Protein 5JVM (pdb70)

Organism: Homo sapiens (NCBI:txid9606)

Foldseek 3Di:
DDPDDVVVVVVVVVVVVVVVVVVVVVVVVVVVVVVVVVVVVVVVVLVVLVVVLVVCPPVVDVVSVVSVCVSPDDDDDDDDDD/DDPDDVVVVVVVVVVVVVVVVVVVVVVVVVVVVVVVVVVCVVVVVLVVLVVVCVVVVLVVPVVSVLVVQCSPDPPNSDD

GO terms:
  GO:0005925 focal adhesion (C, IDA)
  GO:0008104 intracellular protein localization (P, TAS)
  GO:0016477 cell migration (P, IMP)
  GO:0005515 protein binding (F, IPI)
  GO:0120283 protein serine/threonine kinase binding (F, IPI)
  GO:0097431 mitotic spindle pole (C, IDA)
  GO:0051010 microtubule plus-end binding (F, IDA)
  GO:0035372 protein localization to microtubule (P, IDA)
  GO:0005813 centrosome (C, IDA)
  GO:0005874 microtubule (C, IDA)
  GO:1902888 protein localization to astral microtubule (P, IDA)
  GO:0051315 attachment of mitotic spindle microtubules to kinetochore (P, IDA)
  GO:0000132 establishment of mitotic spindle orientation (P, IDA)
  GO:0005794 Golgi apparatus (C, EXP)
  GO:0031116 positive regulation of microtubule polymerization (P, IMP)
  GO:0005515 protein binding (F, TAS)
  GO:0005829 cytosol (C, TAS)
  GO:0042802 identical protein binding (F, IPI)
  GO:0045296 cadherin binding (F, HDA)
  GO:0036064 ciliary basal body (C, IDA)

B-factor: mean 22.88, std 12.98, range [6.87, 72.72]

InterPro domains:
  IPR001715 Calponin homology domain [PF00307] (17-117)
  IPR001715 Calponin homology domain [PS50021] (14-116)
  IPR004953 EB1, C-terminal [PF03271] (210-248)
  IPR004953 EB1, C-terminal [PS51230] (185-255)
  IPR027328 Microtubule-associated protein RP/EB [PTHR10623] (1-267)
  IPR036133 EB1, C-terminal domain superfamily [SSF140612] (194-254)
  IPR036872 CH domain superfamily [G3DSA:1.10.418.10] (1-130)
  IPR036872 CH domain superfamily [SSF47576] (1-130)

Secondary structure (DSSP, 8-state):
---S-HHHHHHHHHHHHHHHHHHHHHHHHHHHHHHHHHHHHHHHHHHHHHHHHHHTTTS--HHHHHHHHHHT--S-S-----/---S-HHHHHHHHHHHHHHHHHHHHHHHHHHHHHHHHHHHHHHHHHHHHHHHHHHTTGGG-HHHHHHHHHHH-SS----

Nearest PDB structures (foldseek):
  2hkq-assembly1_A  TM=9.177E-01  e=8.678E-07  Homo sapiens
  5jvm-assembly1_B  TM=1.013E+00  e=4.805E-11  Mus musculus

Solvent-accessible surface area: 11163 Å² total; per-residue (Å²): 233,88,163,62,61,98,82,46,35,71,21,108,83,32,92,81,45,15,62,145,23,107,58,80,20,134,131,64,17,126,70,12,96,73,10,60,141,56,55,80,64,31,104,20,11,9,98,18,0,47,72,15,11,120,122,26,149,58,124,138,39,81,22,9,97,90,0,43,80,9,24,146,36,121,118,107,47,146,72,144,29,115,228,79,160,66,72,97,74,53,30,73,21,108,83,32,96,103,40,12,60,128,3,105,62,56,26,126,146,68,16,122,74,12,116,78,4,65,123,58,49,82,50,48,97,26,14,11,82,8,0,41,33,8,4,132,95,43,105,2,121,110,45,108,31,1,64,96,0,29,81,9,23,136,22,136,86,81,13,146,172

Radius of gyration: 26.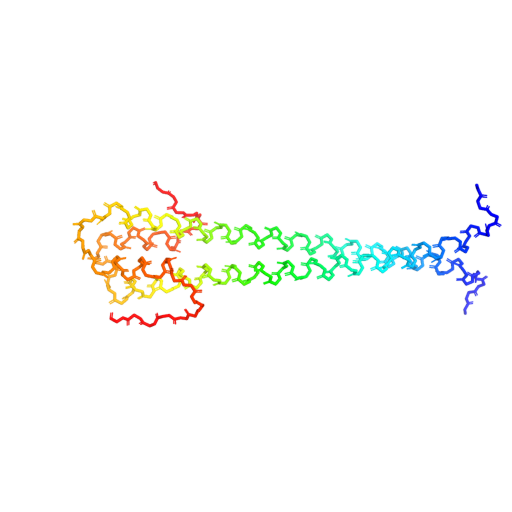19 Å; Cα contacts (8 Å, |Δi|>4): 124; chains: 2; bounding box: 65×74×29 Å

Sequence (161 aa):
LSNEDPKDTLLREFQEEIARLKAQQLEKKGMLVEDLEKERDFYFGKLRNIELICQENEGENDPVLQRIVDILYATDEGFVIPDLSNEDPKDTLLREFQEEEIARRLKAQLEKKGMLVEDLEKEERDFYFGKLRNIELICQENEGEENDPVLQRIVDILYATDEGFV

CATH classification: 1.20.5.1430

Structure (mmCIF, N/CA/C/O backbone):
data_5JVM
#
_entry.id   5JVM
#
_cell.length_a   72.074
_cell.length_b   71.979
_cell.length_c   43.142
_cell.angle_alpha   90.00
_cell.angle_beta   90.00
_cell.angle_gamma   90.00
#
_symmetry.space_group_name_H-M   'P 21 21 21'
#
loop_
_entity.id
_entity.type
_entity.pdbx_description
1 polymer 'Chimera protein of Kinesin-like protein KIF3C and Microtubule-associated protein RP/EB family member 1'
2 non-polymer 'MAGNESIUM ION'
3 water water
#
loop_
_atom_site.group_PDB
_atom_site.id
_atom_site.type_symbol
_atom_site.label_atom_id
_atom_site.label_alt_id
_atom_site.label_comp_id
_atom_site.label_asym_id
_atom_site.label_entity_id
_atom_site.label_seq_id
_atom_site.pdbx_PDB_ins_code
_atom_site.Cartn_x
_atom_site.Cartn_y
_atom_site.Cartn_z
_atom_site.occupancy
_atom_site.B_iso_or_equiv
_atom_site.auth_seq_id
_atom_site.auth_comp_id
_atom_site.auth_asym_id
_atom_site.auth_atom_id
_atom_site.pdbx_PDB_model_num
ATOM 1 N N . LEU A 1 1 ? 85.116 16.443 -11.820 1.00 41.09 1 LEU A N 1
ATOM 2 C CA . LEU A 1 1 ? 84.132 16.040 -10.820 1.00 33.04 1 LEU A CA 1
ATOM 3 C C . LEU A 1 1 ? 84.791 15.630 -9.510 1.00 29.02 1 LEU A C 1
ATOM 4 O O . LEU A 1 1 ? 85.956 15.228 -9.480 1.00 36.86 1 LEU A O 1
ATOM 9 N N . SER A 1 2 ? 84.030 15.709 -8.429 1.00 26.90 2 SER A N 1
ATOM 10 C CA . SER A 1 2 ? 84.597 15.490 -7.110 1.00 27.25 2 SER A CA 1
ATOM 11 C C . SER A 1 2 ? 84.557 14.012 -6.742 1.00 35.04 2 SER A C 1
ATOM 12 O O . SER A 1 2 ? 83.843 13.209 -7.351 1.00 28.84 2 SER A O 1
ATOM 15 N N . ASN A 1 3 ? 85.347 13.665 -5.726 1.00 27.96 3 ASN A N 1
ATOM 16 C CA . ASN A 1 3 ? 85.341 12.348 -5.106 1.00 28.44 3 ASN A CA 1
ATOM 17 C C . ASN A 1 3 ? 84.345 12.251 -3.960 1.00 26.55 3 ASN A C 1
ATOM 18 O O . ASN A 1 3 ? 84.372 11.272 -3.206 1.00 27.01 3 ASN A O 1
ATOM 23 N N . GLU A 1 4 ? 83.485 13.250 -3.806 1.00 24.72 4 GLU A N 1
ATOM 24 C CA . GLU A 1 4 ? 82.535 13.271 -2.705 1.00 23.27 4 GLU A CA 1
ATOM 25 C C . GLU A 1 4 ? 81.473 12.195 -2.897 1.00 22.96 4 GLU A C 1
ATOM 26 O O . GLU A 1 4 ? 81.029 11.934 -4.018 1.00 23.14 4 GLU A O 1
ATOM 32 N N . ASP A 1 5 ? 81.085 11.556 -1.796 1.00 22.84 5 ASP A N 1
ATOM 33 C CA . ASP A 1 5 ? 79.939 10.663 -1.820 1.00 23.66 5 ASP A CA 1
ATOM 34 C C . ASP A 1 5 ? 78.728 11.454 -2.309 1.00 22.04 5 ASP A C 1
ATOM 35 O O . ASP A 1 5 ? 78.438 12.526 -1.763 1.00 20.43 5 ASP A O 1
ATOM 40 N N . PRO A 1 6 ? 78.029 10.993 -3.348 1.00 20.92 6 PRO A N 1
ATOM 41 C CA . PRO A 1 6 ? 76.839 11.727 -3.807 1.00 18.52 6 PRO A CA 1
ATOM 42 C C . PRO A 1 6 ? 75.819 11.976 -2.710 1.00 17.22 6 PRO A C 1
ATOM 43 O O . PRO A 1 6 ? 75.121 12.998 -2.749 1.00 17.14 6 PRO A O 1
ATOM 47 N N . LYS A 1 7 ? 75.718 11.086 -1.719 1.00 17.76 7 LYS A N 1
ATOM 48 C CA . LYS A 1 7 ? 74.815 11.350 -0.601 1.00 16.07 7 LYS A CA 1
ATOM 49 C C . LYS A 1 7 ? 75.275 12.556 0.201 1.00 17.78 7 LYS A C 1
ATOM 50 O O . LYS A 1 7 ? 74.450 13.350 0.665 1.00 17.54 7 LYS A O 1
ATOM 56 N N . ASP A 1 8 ? 76.589 12.711 0.385 1.00 17.48 8 ASP A N 1
ATOM 57 C CA . ASP A 1 8 ? 77.090 13.890 1.085 1.00 15.62 8 ASP A CA 1
ATOM 58 C C . ASP A 1 8 ? 76.818 15.156 0.283 1.00 14.17 8 ASP A C 1
ATOM 59 O O . ASP A 1 8 ? 76.466 16.195 0.859 1.00 14.74 8 ASP A O 1
ATOM 64 N N . THR A 1 9 ? 76.954 15.078 -1.049 1.00 13.00 9 THR A N 1
ATOM 65 C CA . THR A 1 9 ? 76.612 16.207 -1.909 1.00 12.36 9 THR A CA 1
ATOM 66 C C . THR A 1 9 ? 75.159 16.618 -1.712 1.00 12.64 9 THR A C 1
ATOM 67 O O . THR A 1 9 ? 74.853 17.802 -1.521 1.00 12.83 9 THR A O 1
ATOM 71 N N . LEU A 1 10 ? 74.245 15.648 -1.773 1.00 14.48 10 LEU A N 1
ATOM 72 C CA . LEU A 1 10 ? 72.823 15.960 -1.645 1.00 14.24 10 LEU A CA 1
ATOM 73 C C . LEU A 1 10 ? 72.472 16.437 -0.242 1.00 12.81 10 LEU A C 1
ATOM 74 O O . LEU A 1 10 ? 71.601 17.300 -0.080 1.00 13.85 10 LEU A O 1
ATOM 79 N N . LEU A 1 11 ? 73.114 15.876 0.790 1.00 12.57 11 LEU A N 1
ATOM 80 C CA . LEU A 1 11 ? 72.832 16.354 2.142 1.00 12.06 11 LEU A CA 1
ATOM 81 C C . LEU A 1 11 ? 73.170 17.831 2.268 1.00 13.16 11 LEU A C 1
ATOM 82 O O . LEU A 1 11 ? 72.434 18.590 2.908 1.00 14.06 11 LEU A O 1
ATOM 87 N N . ARG A 1 12 ? 74.254 18.267 1.625 1.00 11.17 12 ARG A N 1
ATOM 88 C CA . ARG A 1 12 ? 74.603 19.681 1.663 1.00 10.12 12 ARG A CA 1
ATOM 89 C C . ARG A 1 12 ? 73.636 20.503 0.819 1.00 11.95 12 ARG A C 1
ATOM 90 O O . ARG A 1 12 ? 73.138 21.541 1.270 1.00 12.58 12 ARG A O 1
ATOM 98 N N . GLU A 1 13 ? 73.357 20.052 -0.414 1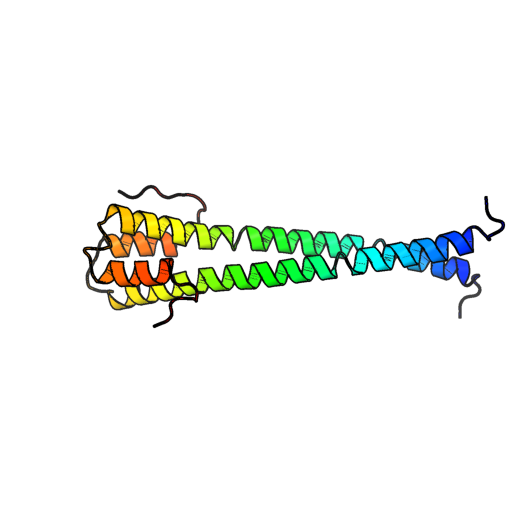.00 11.92 13 GLU A N 1
ATOM 99 C CA . GLU A 1 13 ? 72.502 20.830 -1.311 1.00 10.86 13 GLU A CA 1
ATOM 100 C C . GLU A 1 13 ? 71.073 20.914 -0.793 1.00 10.38 13 GLU A C 1
ATOM 101 O O . GLU A 1 13 ? 70.430 21.963 -0.910 1.00 11.31 13 GLU A O 1
ATOM 107 N N . PHE A 1 14 ? 70.547 19.829 -0.226 1.00 10.34 14 PHE A N 1
ATOM 108 C CA . PHE A 1 14 ? 69.195 19.903 0.333 1.00 11.07 14 PHE A CA 1
ATOM 109 C C . PHE A 1 14 ? 69.124 20.890 1.490 1.00 10.65 14 PHE A C 1
ATOM 110 O O . PHE A 1 14 ? 68.121 21.594 1.652 1.00 10.46 14 PHE A O 1
ATOM 118 N N . GLN A 1 15 ? 70.151 20.924 2.345 1.00 9.97 15 GLN A N 1
ATOM 119 C CA . GLN A 1 15 ? 70.115 21.903 3.427 1.00 9.13 15 GLN A CA 1
ATOM 120 C C . GLN A 1 15 ? 70.265 23.324 2.905 1.00 10.53 15 GLN A C 1
ATOM 121 O O . GLN A 1 15 ? 69.654 24.245 3.458 1.00 10.56 15 GLN A O 1
ATOM 127 N N . GLU A 1 16 ? 71.036 23.526 1.832 1.00 9.24 16 GLU A N 1
ATOM 128 C CA . GLU A 1 16 ? 71.092 24.848 1.218 1.00 10.22 16 GLU A CA 1
ATOM 129 C C . GLU A 1 16 ? 69.730 25.246 0.664 1.00 11.06 16 GLU A C 1
ATOM 130 O O . GLU A 1 16 ? 69.309 26.403 0.793 1.00 10.83 16 GLU A O 1
ATOM 136 N N . GLU A 1 17 ? 69.023 24.299 0.045 1.00 10.69 17 GLU A N 1
ATOM 137 C CA . GLU A 1 17 ? 67.686 24.601 -0.464 1.00 11.83 17 GLU A CA 1
ATOM 138 C C . GLU A 1 17 ? 66.712 24.923 0.670 1.00 12.50 17 GLU A C 1
ATOM 139 O O . GLU A 1 17 ? 65.909 25.860 0.557 1.00 11.37 17 GLU A O 1
ATOM 145 N N . ILE A 1 18 ? 66.770 24.169 1.771 1.00 8.80 18 ILE A N 1
ATOM 146 C CA . ILE A 1 18 ? 65.934 24.470 2.933 1.00 8.67 18 ILE A CA 1
ATOM 147 C C . ILE A 1 18 ? 66.197 25.891 3.428 1.00 8.37 18 ILE A C 1
ATOM 148 O O . ILE A 1 18 ? 65.261 26.650 3.707 1.00 9.21 18 ILE A O 1
ATOM 153 N N . ALA A 1 19 ? 67.468 26.284 3.517 1.00 8.51 19 ALA A N 1
ATOM 154 C CA . ALA A 1 19 ? 67.783 27.634 3.976 1.00 10.28 19 ALA A CA 1
ATOM 155 C C . ALA A 1 19 ? 67.228 28.690 3.029 1.00 9.21 19 ALA A C 1
ATOM 156 O O . ALA A 1 19 ? 66.712 29.729 3.478 1.00 10.64 19 ALA A O 1
ATOM 158 N N . ARG A 1 20 ? 67.324 28.453 1.714 1.00 10.92 20 ARG A N 1
ATOM 159 C CA . ARG A 1 20 ? 66.773 29.412 0.760 1.00 9.00 20 ARG A CA 1
ATOM 160 C C . ARG A 1 20 ? 65.259 29.503 0.896 1.00 10.27 20 ARG A C 1
ATOM 161 O O . ARG A 1 20 ? 64.690 30.598 0.891 1.00 9.62 20 ARG A O 1
ATOM 169 N N . LEU A 1 21 ? 64.585 28.357 1.024 1.00 8.58 21 LEU A N 1
ATOM 170 C CA . LEU A 1 21 ? 63.135 28.383 1.177 1.00 8.34 21 LEU A CA 1
ATOM 171 C C . LEU A 1 21 ? 62.715 29.061 2.479 1.00 8.13 21 LEU A C 1
ATOM 172 O O . LEU A 1 21 ? 61.719 29.801 2.503 1.00 9.05 21 LEU A O 1
ATOM 177 N N . LYS A 1 22 ? 63.442 28.818 3.577 1.00 9.31 22 LYS A N 1
ATOM 178 C CA . LYS A 1 22 ? 63.106 29.511 4.820 1.00 8.07 22 LYS A CA 1
ATOM 179 C C . LYS A 1 22 ? 63.239 31.021 4.656 1.00 9.03 22 LYS A C 1
ATOM 180 O O . LYS A 1 22 ? 62.425 31.783 5.193 1.00 10.63 22 LYS A O 1
ATOM 186 N N . ALA A 1 23 ? 64.255 31.472 3.915 1.00 8.60 23 ALA A N 1
ATOM 187 C CA . ALA A 1 23 ? 64.403 32.901 3.646 1.00 9.03 23 ALA A CA 1
ATOM 188 C C . ALA A 1 23 ? 63.239 33.423 2.816 1.00 9.66 23 ALA A C 1
ATOM 189 O O . ALA A 1 23 ? 62.723 34.515 3.080 1.00 11.00 23 ALA A O 1
ATOM 191 N N . GLN A 1 24 ? 62.818 32.663 1.792 1.00 9.05 24 GLN A N 1
ATOM 192 C CA A GLN A 1 24 ? 61.678 33.095 0.991 0.41 9.40 24 GLN A CA 1
ATOM 193 C CA B GLN A 1 24 ? 61.676 33.084 0.988 0.59 9.26 24 GLN A CA 1
ATOM 194 C C . GLN A 1 24 ? 60.419 33.179 1.840 1.00 8.99 24 GLN A C 1
ATOM 195 O O . GLN A 1 24 ? 59.607 34.098 1.665 1.00 8.54 24 GLN A O 1
ATOM 206 N N . LEU A 1 25 ? 60.254 32.241 2.776 1.00 7.91 25 LEU A N 1
ATOM 207 C CA . LEU A 1 25 ? 59.096 32.257 3.661 1.00 9.57 25 LEU A CA 1
ATOM 208 C C . LEU A 1 25 ? 59.136 33.458 4.603 1.00 10.57 25 LEU A C 1
ATOM 209 O O . LEU A 1 25 ? 58.097 34.078 4.867 1.00 10.62 25 LEU A O 1
ATOM 214 N N . GLU A 1 26 ? 60.321 33.802 5.129 1.00 10.46 26 GLU A N 1
ATOM 215 C CA . GLU A 1 26 ? 60.437 35.017 5.934 1.00 9.96 26 GLU A CA 1
ATOM 216 C C . GLU A 1 26 ? 60.052 36.240 5.117 1.00 10.86 26 GLU A C 1
ATOM 217 O O . GLU A 1 26 ? 59.355 37.133 5.614 1.00 11.23 26 GLU A O 1
ATOM 223 N N . LYS A 1 27 ? 60.506 36.300 3.862 1.00 8.12 27 LYS A N 1
ATOM 224 C CA . LYS A 1 27 ? 60.194 37.446 3.013 1.00 8.81 27 LYS A CA 1
ATOM 225 C C . LYS A 1 27 ? 58.698 37.535 2.745 1.00 9.16 27 LYS A C 1
ATOM 226 O O . LYS A 1 27 ? 58.114 38.630 2.770 1.00 10.25 27 LYS A O 1
ATOM 232 N N . LYS A 1 28 ? 58.053 36.397 2.479 1.00 9.23 28 LYS A N 1
ATOM 233 C CA . LYS A 1 28 ? 56.612 36.427 2.255 1.00 10.69 28 LYS A CA 1
ATOM 234 C C . LYS A 1 28 ? 55.877 36.845 3.525 1.00 10.09 28 LYS A C 1
ATOM 235 O O . LYS A 1 28 ? 54.859 37.548 3.457 1.00 12.39 28 LYS A O 1
ATOM 241 N N . GLY A 1 29 ? 56.386 36.443 4.695 1.00 9.73 29 GLY A N 1
ATOM 242 C CA . GLY A 1 29 ? 55.806 36.906 5.950 1.00 9.72 29 GLY A CA 1
ATOM 243 C C . GLY A 1 29 ? 55.942 38.404 6.144 1.00 13.09 29 GLY A C 1
ATOM 244 O O . GLY A 1 29 ? 55.039 39.059 6.671 1.00 12.08 29 GLY A O 1
ATOM 245 N N . MET A 1 30 ? 57.071 38.968 5.721 1.00 9.04 30 MET A N 1
ATOM 246 C CA . MET A 1 30 ? 57.227 40.420 5.759 1.00 10.36 30 MET A CA 1
ATOM 247 C C . MET A 1 30 ? 56.225 41.100 4.833 1.00 10.83 30 MET A C 1
ATOM 248 O O . MET A 1 30 ? 55.645 42.140 5.180 1.00 11.19 30 MET A O 1
ATOM 253 N N . LEU A 1 31 ? 55.999 40.519 3.654 1.00 10.49 31 LEU A N 1
ATOM 254 C CA . LEU A 1 31 ? 55.027 41.083 2.727 1.00 7.99 31 LEU A CA 1
ATOM 255 C C . LEU A 1 31 ? 53.621 41.043 3.314 1.00 9.43 31 LEU A C 1
ATOM 256 O O . LEU A 1 31 ? 52.868 42.022 3.21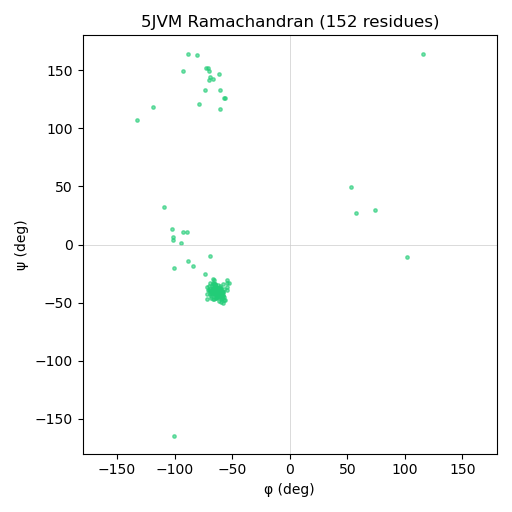0 1.00 10.77 31 LEU A O 1
ATOM 261 N N . VAL A 1 32 ? 53.257 39.930 3.958 1.00 8.99 32 VAL A N 1
ATOM 262 C CA . VAL A 1 32 ? 51.969 39.841 4.644 1.00 9.90 32 VAL A CA 1
ATOM 263 C C . VAL A 1 32 ? 51.829 40.967 5.661 1.00 11.39 32 VAL A C 1
ATOM 264 O O . VAL A 1 32 ? 50.803 41.655 5.711 1.00 11.72 32 VAL A O 1
ATOM 268 N N . GLU A 1 33 ? 52.862 41.181 6.484 1.00 11.93 33 GLU A N 1
ATOM 269 C CA . GLU A 1 33 ? 52.776 42.218 7.510 1.00 10.89 33 GLU A CA 1
ATOM 270 C C . GLU A 1 33 ? 52.705 43.613 6.893 1.00 11.04 33 GLU A C 1
ATOM 271 O O . GLU A 1 33 ? 51.961 44.472 7.384 1.00 12.15 33 GLU A O 1
ATOM 277 N N . ASP A 1 34 ? 53.440 43.852 5.801 1.00 10.91 34 ASP A N 1
ATOM 278 C CA . ASP A 1 34 ? 53.350 45.134 5.101 1.00 9.37 34 ASP A CA 1
ATOM 279 C C . ASP A 1 34 ? 51.940 45.378 4.589 1.00 12.55 34 ASP A C 1
ATOM 280 O O . ASP A 1 34 ? 51.399 46.483 4.720 1.00 11.94 34 ASP A O 1
ATOM 285 N N . LEU A 1 35 ? 51.333 44.355 3.989 1.00 10.35 35 LEU A N 1
ATOM 286 C CA . LEU A 1 35 ? 49.992 44.494 3.437 1.00 12.02 35 LEU A CA 1
ATOM 287 C C . LEU A 1 35 ? 48.948 44.686 4.532 1.00 13.70 35 LEU A C 1
ATOM 288 O O . LEU A 1 35 ? 47.999 45.457 4.352 1.00 14.10 35 LEU A O 1
ATOM 293 N N . GLU A 1 36 ? 49.088 43.972 5.659 1.00 10.99 36 GLU A N 1
ATOM 294 C CA . GLU A 1 36 ? 48.196 44.195 6.794 1.00 12.60 36 GLU A CA 1
ATOM 295 C C . GLU A 1 36 ? 48.275 45.636 7.279 1.00 14.58 36 GLU A C 1
ATOM 296 O O . GLU A 1 36 ? 47.244 46.260 7.568 1.00 16.10 36 GLU A O 1
ATOM 302 N N . LYS A 1 37 ? 49.486 46.188 7.367 1.00 11.14 37 LYS A N 1
ATOM 303 C CA . LYS A 1 37 ? 49.639 47.577 7.793 1.00 10.96 37 LYS A CA 1
ATOM 304 C C . LYS A 1 37 ? 49.016 48.541 6.791 1.00 14.39 37 LYS A C 1
ATOM 305 O O . LYS A 1 37 ? 48.376 49.523 7.185 1.00 14.52 37 LYS A O 1
ATOM 311 N N . GLU A 1 38 ? 49.202 48.292 5.492 1.00 11.27 38 GLU A N 1
ATOM 312 C CA . GLU A 1 38 ? 48.610 49.176 4.491 1.00 10.32 38 GLU A CA 1
ATOM 313 C C . GLU A 1 38 ? 47.091 49.086 4.534 1.00 12.42 38 GLU A C 1
ATOM 314 O O . GLU A 1 38 ? 46.394 50.106 4.528 1.00 13.02 38 GLU A O 1
ATOM 320 N N . ARG A 1 39 ? 46.563 47.864 4.567 1.00 11.36 39 ARG A N 1
ATOM 321 C CA . ARG A 1 39 ? 45.120 47.668 4.665 1.00 13.11 39 ARG A CA 1
ATOM 322 C C . ARG A 1 39 ? 44.541 48.351 5.900 1.00 14.12 39 ARG A C 1
ATOM 323 O O . ARG A 1 39 ? 43.499 49.016 5.812 1.00 15.61 39 ARG A O 1
ATOM 331 N N . ASP A 1 40 ? 45.195 48.202 7.060 1.00 12.52 40 ASP A N 1
ATOM 332 C CA . ASP A 1 40 ? 44.707 48.859 8.276 1.00 12.28 40 ASP A CA 1
ATOM 333 C C . ASP A 1 40 ? 44.781 50.375 8.167 1.00 14.15 40 ASP A C 1
ATOM 334 O O . ASP A 1 40 ? 43.934 51.084 8.726 1.00 15.54 40 ASP A O 1
ATOM 339 N N . PHE A 1 41 ? 45.802 50.887 7.485 1.00 14.12 41 PHE A N 1
ATOM 340 C CA . PHE A 1 41 ? 45.927 52.326 7.264 1.00 14.25 41 PHE A CA 1
ATOM 341 C C . PHE A 1 41 ? 44.739 52.868 6.469 1.00 12.63 41 PHE A C 1
ATOM 342 O O . PHE A 1 41 ? 44.116 53.869 6.855 1.00 14.52 41 PHE A O 1
ATOM 350 N N . TYR A 1 42 ? 44.392 52.200 5.361 1.00 12.50 42 TYR A N 1
ATOM 351 C CA . TYR A 1 42 ? 43.260 52.657 4.559 1.00 9.40 42 TYR A CA 1
ATOM 352 C C . TYR A 1 42 ? 41.945 52.449 5.295 1.00 12.83 42 TYR A C 1
ATOM 353 O O . TYR A 1 42 ? 41.057 53.308 5.233 1.00 12.31 42 TYR A O 1
ATOM 362 N N . PHE A 1 43 ? 41.791 51.315 5.986 1.00 12.03 43 PHE A N 1
ATOM 363 C CA . PHE A 1 43 ? 40.564 51.097 6.749 1.00 11.05 43 PHE A CA 1
ATOM 364 C C . PHE A 1 43 ? 40.383 52.172 7.811 1.00 15.38 43 PHE A C 1
ATOM 365 O O . PHE A 1 43 ? 39.263 52.645 8.042 1.00 14.49 43 PHE A O 1
ATOM 373 N N . GLY A 1 44 ? 41.478 52.589 8.453 1.00 13.80 44 GLY A N 1
ATOM 374 C CA . GLY A 1 44 ? 41.378 53.624 9.470 1.00 15.25 44 GLY A CA 1
ATOM 375 C C . GLY A 1 44 ? 40.926 54.953 8.900 1.00 16.73 44 GLY A C 1
ATOM 376 O O . GLY A 1 44 ? 40.146 55.671 9.527 1.00 15.78 44 GLY A O 1
ATOM 377 N N . LYS A 1 45 ? 41.407 55.301 7.702 1.00 14.21 45 LYS A N 1
ATOM 378 C CA . LYS A 1 45 ? 40.901 56.502 7.038 1.00 11.48 45 LYS A CA 1
ATOM 379 C C . LYS A 1 45 ? 39.415 56.381 6.756 1.00 12.78 45 LYS A C 1
ATOM 380 O O . LYS A 1 45 ? 38.649 57.320 7.011 1.00 14.17 45 LYS A O 1
ATOM 386 N N . LEU A 1 46 ? 38.979 55.224 6.251 1.00 12.34 46 LEU A N 1
ATOM 387 C CA . LEU A 1 46 ? 37.557 55.042 5.968 1.00 10.96 46 LEU A CA 1
ATOM 388 C C . LEU A 1 46 ? 36.727 55.125 7.242 1.00 13.26 46 LEU A C 1
ATOM 389 O O . LEU A 1 46 ? 35.635 55.710 7.244 1.00 12.78 46 LEU A O 1
ATOM 394 N N . ARG A 1 47 ? 37.239 54.567 8.346 1.00 12.39 47 ARG A N 1
ATOM 395 C CA . ARG A 1 47 ? 36.521 54.671 9.613 1.00 13.67 47 ARG A CA 1
ATOM 396 C C . ARG A 1 47 ? 36.426 56.124 10.065 1.00 13.57 47 ARG A C 1
ATOM 397 O O . ARG A 1 47 ? 35.373 56.565 10.542 1.00 15.33 47 ARG A O 1
ATOM 405 N N . ASN A 1 48 ? 37.518 56.881 9.930 1.00 14.89 48 ASN A N 1
ATOM 406 C CA . ASN A 1 48 ? 37.488 58.293 10.306 1.00 15.44 48 ASN A CA 1
ATOM 407 C C . ASN A 1 48 ? 36.482 59.065 9.458 1.00 14.97 48 ASN A C 1
ATOM 408 O O . ASN A 1 48 ? 35.769 59.937 9.968 1.00 15.71 48 ASN A O 1
ATOM 413 N N . ILE A 1 49 ? 36.415 58.760 8.159 1.00 12.08 49 ILE A N 1
ATOM 414 C CA . ILE A 1 49 ? 35.447 59.415 7.280 1.00 11.85 49 ILE A CA 1
ATOM 415 C C . ILE A 1 49 ? 34.025 59.070 7.700 1.00 13.87 49 ILE A C 1
ATOM 416 O O . ILE A 1 49 ? 33.137 59.934 7.7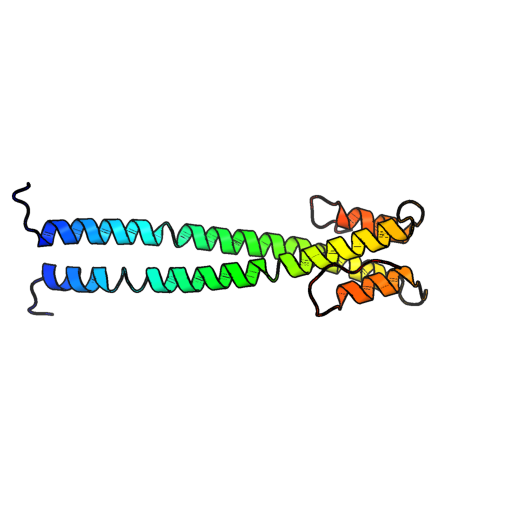13 1.00 12.67 49 ILE A O 1
ATOM 421 N N . GLU A 1 50 ? 33.783 57.800 8.047 1.00 12.32 50 GLU A N 1
ATOM 422 C CA . GLU A 1 50 ? 32.447 57.403 8.477 1.00 13.12 50 GLU A CA 1
ATOM 423 C C . GLU A 1 50 ? 32.024 58.166 9.729 1.00 16.50 50 GLU A C 1
ATOM 424 O O . GLU A 1 50 ? 30.843 58.504 9.892 1.00 14.87 50 GLU A O 1
ATOM 430 N N . LEU A 1 51 ? 32.974 58.449 10.627 1.00 14.51 51 LEU A N 1
ATOM 431 C CA . LEU A 1 51 ? 32.637 59.215 11.825 1.00 15.85 51 LEU A CA 1
ATOM 432 C C . LEU A 1 51 ? 32.203 60.635 11.496 1.00 16.71 51 LEU A C 1
ATOM 433 O O . LEU A 1 51 ? 31.362 61.203 12.202 1.00 18.02 51 LEU A O 1
ATOM 438 N N . ILE A 1 52 ? 32.781 61.241 10.458 1.00 16.10 52 ILE A N 1
ATOM 439 C CA . ILE A 1 52 ? 32.325 62.560 10.034 1.00 16.20 52 ILE A CA 1
ATOM 440 C C . ILE A 1 52 ? 30.918 62.471 9.463 1.00 14.37 52 ILE A C 1
ATOM 441 O O . ILE A 1 52 ? 30.065 63.326 9.729 1.00 15.13 52 ILE A O 1
ATOM 446 N N . CYS A 1 53 ? 30.645 61.430 8.675 1.00 13.78 53 CYS A N 1
ATOM 447 C CA . CYS A 1 53 ? 29.281 61.222 8.197 1.00 14.01 53 CYS A CA 1
ATOM 448 C C . CYS A 1 53 ? 28.311 61.008 9.358 1.00 15.25 53 CYS A C 1
ATOM 449 O O . CYS A 1 53 ? 27.195 61.541 9.346 1.00 15.77 53 CYS A O 1
ATOM 452 N N . GLN A 1 54 ? 28.725 60.236 10.372 1.00 15.97 54 GLN A N 1
ATOM 453 C CA . GLN A 1 54 ? 27.888 60.042 11.554 1.00 17.67 54 GLN A CA 1
ATOM 454 C C . GLN A 1 54 ? 27.599 61.369 12.239 1.00 18.56 54 GLN A C 1
ATOM 455 O O . GLN A 1 54 ? 26.456 61.638 12.639 1.00 19.41 54 GLN A O 1
ATOM 461 N N . GLU A 1 55 ? 28.623 62.214 12.377 1.00 17.87 55 GLU A N 1
ATOM 462 C CA . GLU A 1 55 ? 28.438 63.502 13.033 1.00 20.51 55 GLU A CA 1
ATOM 463 C C . GLU A 1 55 ? 27.374 64.325 12.329 1.00 20.74 55 GLU A C 1
ATOM 464 O O . GLU A 1 55 ? 26.613 65.049 12.981 1.00 22.62 55 GLU A O 1
ATOM 470 N N . ASN A 1 56 ? 27.284 64.197 11.009 1.00 20.24 56 ASN A N 1
ATOM 471 C CA . ASN A 1 56 ? 26.335 64.955 10.211 1.00 22.65 56 ASN A CA 1
ATOM 472 C C . ASN A 1 56 ? 25.022 64.224 9.985 1.00 22.49 56 ASN A C 1
ATOM 473 O O . ASN A 1 56 ? 24.217 64.674 9.163 1.00 25.73 56 ASN A O 1
ATOM 478 N N . GLU A 1 57 ? 24.780 63.122 10.693 1.00 21.14 57 GLU A N 1
ATOM 479 C CA . GLU A 1 57 ? 23.495 62.447 10.591 1.00 26.72 57 GLU A CA 1
ATOM 480 C C . GLU A 1 57 ? 22.379 63.386 11.032 1.00 28.06 57 GLU A C 1
ATOM 481 O O . GLU A 1 57 ? 22.478 64.040 12.075 1.00 28.07 57 GLU A O 1
ATOM 487 N N . GLY A 1 58 ? 21.315 63.448 10.235 1.00 30.42 58 GLY A N 1
ATOM 488 C CA . GLY A 1 58 ? 20.231 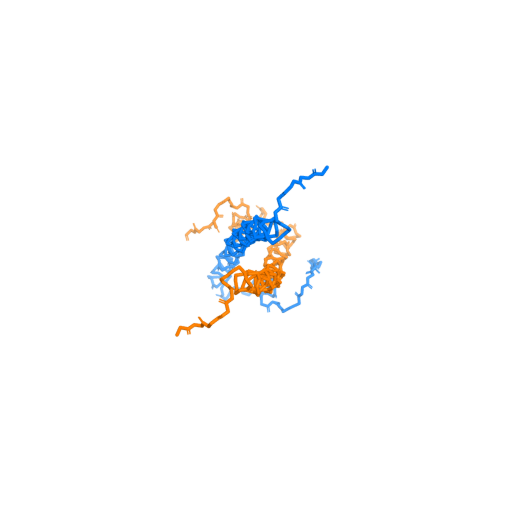64.380 10.457 1.00 28.57 58 GLY A CA 1
ATOM 489 C C . GLY A 1 58 ? 20.258 65.598 9.558 1.00 29.21 58 GLY A C 1
ATOM 490 O O . GLY A 1 58 ? 19.278 66.355 9.535 1.00 35.44 58 GLY A O 1
ATOM 491 N N . GLU A 1 59 ? 21.347 65.812 8.826 1.00 27.56 59 GLU A N 1
ATOM 492 C CA . GLU A 1 59 ? 21.427 66.913 7.881 1.00 28.23 59 GLU A CA 1
ATOM 493 C C . GLU A 1 59 ? 20.903 66.549 6.499 1.00 28.25 59 GLU A C 1
ATOM 494 O O . GLU A 1 59 ? 20.673 67.453 5.692 1.00 26.31 59 GLU A O 1
ATOM 500 N N . ASN A 1 60 ? 20.721 65.257 6.207 1.00 23.91 60 ASN A N 1
ATOM 501 C CA . ASN A 1 60 ? 20.264 64.772 4.896 1.00 23.49 60 ASN A CA 1
ATOM 502 C C . ASN A 1 60 ? 21.187 65.209 3.759 1.00 24.39 60 ASN A C 1
ATOM 503 O O . ASN A 1 60 ? 20.763 65.307 2.604 1.00 23.76 60 ASN A O 1
ATOM 508 N N . ASP A 1 61 ? 22.453 65.438 4.071 1.00 15.07 61 ASP A N 1
ATOM 509 C CA . ASP A 1 61 ? 23.434 65.880 3.088 1.00 13.54 61 ASP A CA 1
ATOM 510 C C . ASP A 1 61 ? 23.581 64.841 1.979 1.00 12.07 61 ASP A C 1
ATOM 511 O O . ASP A 1 61 ? 24.041 63.719 2.250 1.00 11.22 61 ASP A O 1
ATOM 516 N N . PRO A 1 62 ? 23.251 65.175 0.726 1.00 12.07 62 PRO A N 1
ATOM 517 C CA . PRO A 1 62 ? 23.289 64.158 -0.337 1.00 11.23 62 PRO A CA 1
ATOM 518 C C . PRO A 1 62 ? 24.691 63.785 -0.764 1.00 9.57 62 PRO A C 1
ATOM 519 O O . PRO A 1 62 ? 24.896 62.693 -1.311 1.00 9.94 62 PRO A O 1
ATOM 523 N N . VAL A 1 63 ? 25.665 64.670 -0.579 1.00 9.22 63 VAL A N 1
ATOM 524 C CA . VAL A 1 63 ? 27.043 64.298 -0.880 1.00 8.07 63 VAL A CA 1
ATOM 525 C C . VAL A 1 63 ? 27.562 63.323 0.172 1.00 9.42 63 VAL A C 1
ATOM 526 O O . VAL A 1 63 ? 28.208 62.316 -0.149 1.00 9.84 63 VAL A O 1
ATOM 530 N N . LEU A 1 64 ? 27.264 63.582 1.445 1.00 9.01 64 LEU A N 1
ATOM 531 C CA . LEU A 1 64 ? 27.625 62.614 2.472 1.00 9.49 64 LEU A CA 1
ATOM 532 C C . LEU A 1 64 ? 26.908 61.288 2.252 1.00 9.75 64 LEU A C 1
ATOM 533 O O . LEU A 1 64 ? 27.482 60.226 2.508 1.00 9.91 64 LEU A O 1
ATOM 538 N N . GLN A 1 65 ? 25.661 61.323 1.762 1.00 8.91 65 GLN A N 1
ATOM 539 C CA . GLN A 1 65 ? 24.972 60.067 1.466 1.00 9.34 65 GLN A CA 1
ATOM 540 C C . GLN A 1 65 ? 25.715 59.268 0.400 1.00 11.22 65 GLN A C 1
ATOM 541 O O . GLN A 1 65 ? 25.827 58.044 0.503 1.00 12.07 65 GLN A O 1
ATOM 547 N N . ARG A 1 66 ? 26.226 59.944 -0.635 1.00 9.61 66 ARG A N 1
ATOM 548 C CA . ARG A 1 66 ? 27.008 59.254 -1.658 1.00 11.46 66 ARG A CA 1
ATOM 549 C C . ARG A 1 66 ? 28.306 58.689 -1.094 1.00 8.81 66 ARG A C 1
ATOM 550 O O . ARG A 1 66 ? 28.741 57.602 -1.501 1.00 9.28 66 ARG A O 1
ATOM 558 N N . ILE A 1 67 ? 28.902 59.381 -0.123 1.00 7.77 67 ILE A N 1
ATOM 559 C CA . ILE A 1 67 ? 30.098 58.871 0.538 1.00 7.99 67 ILE A CA 1
ATOM 560 C C . ILE A 1 67 ? 29.762 57.637 1.364 1.00 9.57 67 ILE A C 1
ATOM 561 O O . ILE A 1 67 ? 30.495 56.641 1.343 1.00 9.66 67 ILE A O 1
ATOM 566 N N . VAL A 1 68 ? 28.643 57.668 2.093 1.00 9.05 68 VAL A N 1
ATOM 567 C CA . VAL A 1 68 ? 28.227 56.494 2.862 1.00 10.10 68 VAL A CA 1
ATOM 568 C C . VAL A 1 68 ? 27.947 55.314 1.934 1.00 10.56 68 VAL A C 1
ATOM 569 O O . VAL A 1 68 ? 28.240 54.154 2.267 1.00 11.87 68 VAL A O 1
ATOM 573 N N . ASP A 1 69 ? 27.372 55.590 0.764 1.00 10.75 69 ASP A N 1
ATOM 574 C CA . ASP A 1 69 ? 27.141 54.540 -0.224 1.00 12.21 69 ASP A CA 1
ATOM 575 C C . ASP A 1 69 ? 28.444 53.865 -0.635 1.00 10.86 69 ASP A C 1
ATOM 576 O O . ASP A 1 69 ? 28.483 52.638 -0.807 1.00 14.78 69 ASP A O 1
ATOM 581 N N . ILE A 1 70 ? 29.520 54.636 -0.795 1.00 9.44 70 ILE A N 1
ATOM 582 C CA . ILE A 1 70 ? 30.823 54.028 -1.066 1.00 8.96 70 ILE A CA 1
ATOM 583 C C . ILE A 1 70 ? 31.303 53.229 0.140 1.00 11.14 70 ILE A C 1
ATOM 584 O O . ILE A 1 70 ? 31.768 52.091 0.001 1.00 13.45 70 ILE A O 1
ATOM 589 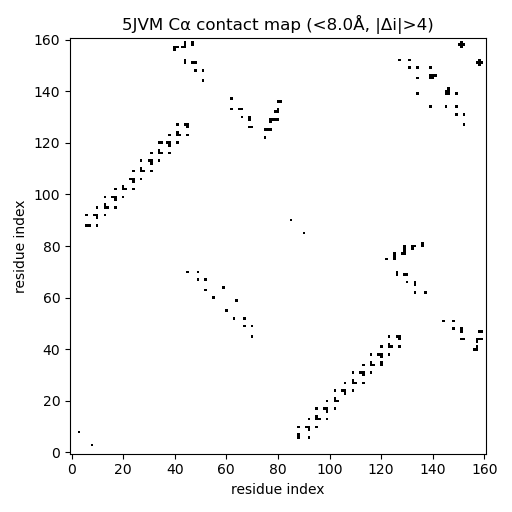N N . LEU A 1 71 ? 31.214 53.816 1.339 1.00 11.08 71 LEU A N 1
ATOM 590 C CA . LEU A 1 71 ? 31.711 53.137 2.536 1.00 12.14 71 LEU A CA 1
ATOM 591 C C . LEU A 1 71 ? 31.095 51.751 2.698 1.00 15.51 71 LEU A C 1
ATOM 592 O O . LEU A 1 71 ? 31.787 50.792 3.066 1.00 17.38 71 LEU A O 1
ATOM 597 N N . TYR A 1 72 ? 29.805 51.610 2.386 1.00 16.04 72 TYR A N 1
ATOM 598 C CA . TYR A 1 72 ? 29.109 50.350 2.603 1.00 19.98 72 TYR A CA 1
ATOM 599 C C . TYR A 1 72 ? 28.936 49.534 1.327 1.00 20.24 72 TYR A C 1
ATOM 600 O O . TYR A 1 72 ? 28.287 48.481 1.363 1.00 23.24 72 TYR A O 1
ATOM 609 N N . ALA A 1 73 ? 29.536 49.970 0.220 1.00 18.39 73 ALA A N 1
ATOM 610 C CA . ALA A 1 73 ? 29.475 49.210 -1.023 1.00 20.22 73 ALA A CA 1
ATOM 611 C C . ALA A 1 73 ? 30.127 47.847 -0.849 1.00 20.19 73 ALA A C 1
ATOM 612 O O . ALA A 1 73 ? 31.080 47.685 -0.084 1.00 20.34 73 ALA A O 1
ATOM 614 N N . THR A 1 74 ? 29.587 46.851 -1.554 1.00 24.04 74 THR A N 1
ATOM 615 C CA . THR A 1 74 ? 30.191 45.526 -1.566 1.00 20.22 74 THR A CA 1
ATOM 616 C C . THR A 1 74 ? 31.016 45.243 -2.817 1.00 24.93 74 THR A C 1
ATOM 617 O O . THR A 1 74 ? 31.865 44.347 -2.781 1.00 28.04 74 THR A O 1
ATOM 621 N N . ASP A 1 75 ? 30.805 45.979 -3.906 1.00 26.40 75 ASP A N 1
ATOM 622 C CA . ASP A 1 75 ? 31.488 45.703 -5.163 1.00 31.51 75 ASP A CA 1
ATOM 623 C C . ASP A 1 75 ? 32.773 46.511 -5.288 1.00 21.88 75 ASP A C 1
ATOM 624 O O . ASP A 1 75 ? 32.888 47.620 -4.768 1.00 26.61 75 ASP A O 1
ATOM 629 N N . GLU A 1 76 ? 33.740 45.928 -5.988 1.00 28.38 76 GLU A N 1
ATOM 630 C CA . GLU A 1 76 ? 34.972 46.612 -6.335 1.00 25.59 76 GLU A CA 1
ATOM 631 C C . GLU A 1 76 ? 34.742 47.512 -7.545 1.00 23.80 76 GLU A C 1
ATOM 632 O O . GLU A 1 76 ? 33.762 47.358 -8.279 1.00 28.81 76 GLU A O 1
ATOM 638 N N . GLY A 1 77 ? 35.657 48.448 -7.749 1.00 22.20 77 GLY A N 1
ATOM 639 C CA . GLY A 1 77 ? 35.695 49.185 -8.995 1.00 19.07 77 GLY A CA 1
ATOM 640 C C . GLY A 1 77 ? 35.416 50.667 -8.794 1.00 15.68 77 GLY A C 1
ATOM 641 O O . GLY A 1 77 ? 34.896 51.108 -7.766 1.00 18.22 77 GLY A O 1
ATOM 642 N N . PHE A 1 78 ? 35.762 51.439 -9.818 1.00 17.85 78 PHE A N 1
ATOM 643 C CA . PHE A 1 78 ? 35.506 52.871 -9.800 1.00 14.61 78 PHE A CA 1
ATOM 644 C C . PHE A 1 78 ? 34.012 53.159 -9.884 1.00 14.00 78 PHE A C 1
ATOM 645 O O . PHE A 1 78 ? 33.252 52.456 -10.562 1.00 18.52 78 PHE A O 1
ATOM 653 N N . VAL A 1 79 ? 33.594 54.211 -9.183 1.00 13.67 79 VAL A N 1
ATOM 654 C CA . VAL A 1 79 ? 32.231 54.730 -9.252 1.00 14.21 79 VAL A CA 1
ATOM 655 C C . VAL A 1 79 ? 32.329 56.163 -9.758 1.00 14.39 79 VAL A C 1
ATOM 656 O O . VAL A 1 79 ? 32.971 57.003 -9.119 1.00 14.60 79 VAL A O 1
ATOM 660 N N . ILE A 1 80 ? 31.733 56.431 -10.917 1.00 15.00 80 ILE A N 1
ATOM 661 C CA . ILE A 1 80 ? 31.799 57.760 -11.527 1.00 16.54 80 ILE A CA 1
ATOM 662 C C . ILE A 1 80 ? 30.798 58.671 -10.825 1.00 14.46 80 ILE A C 1
ATOM 663 O O . ILE A 1 80 ? 29.594 58.377 -10.835 1.00 15.81 80 ILE A O 1
ATOM 668 N N . PRO A 1 81 ? 31.230 59.776 -10.219 1.00 11.63 81 PRO A N 1
ATOM 669 C CA . PRO A 1 81 ? 30.290 60.608 -9.456 1.00 13.14 81 PRO A CA 1
ATOM 670 C C . PRO A 1 81 ? 29.343 61.381 -10.363 1.00 17.96 81 PRO A C 1
ATOM 671 O O . PRO A 1 81 ? 29.660 61.712 -11.512 1.00 17.02 81 PRO A O 1
ATOM 675 N N . ASP A 1 82 ? 28.159 61.668 -9.822 1.00 16.94 82 ASP A N 1
ATOM 676 C CA . ASP A 1 82 ? 27.115 62.376 -10.564 1.00 19.11 82 ASP A CA 1
ATOM 677 C C . ASP A 1 82 ? 26.977 63.821 -10.088 1.00 27.57 82 ASP A C 1
ATOM 678 O O . ASP A 1 82 ? 27.586 64.206 -9.091 1.00 18.89 82 ASP A O 1
ATOM 683 N N . LEU B 1 1 ? 64.838 3.370 18.178 1.00 39.11 1 LEU B N 1
ATOM 684 C CA . LEU B 1 1 ? 65.995 3.777 17.387 1.00 29.08 1 LEU B CA 1
ATOM 685 C C . LEU B 1 1 ? 66.023 3.016 16.067 1.00 34.38 1 LEU B C 1
ATOM 686 O O . LEU B 1 1 ? 65.979 1.790 16.051 1.00 36.12 1 LEU B O 1
ATOM 691 N N . SER B 1 2 ? 66.103 3.754 14.964 1.00 30.30 2 SER B N 1
ATOM 692 C CA . SER B 1 2 ? 66.076 3.148 13.641 1.00 32.22 2 SER B CA 1
ATOM 693 C C . SER B 1 2 ? 67.363 2.382 13.344 1.00 29.38 2 SER B C 1
ATOM 694 O O . SER B 1 2 ? 68.436 2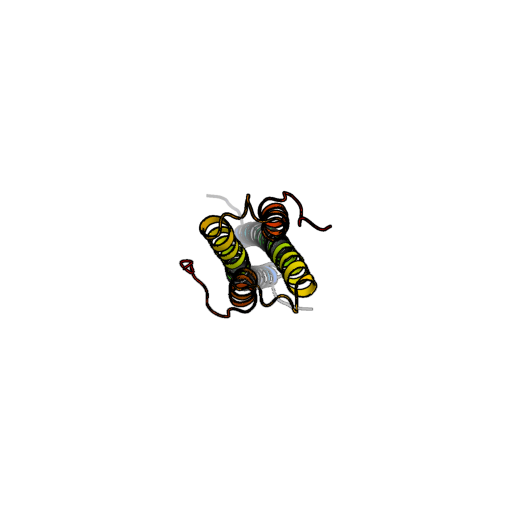.699 13.861 1.00 32.48 2 SER B O 1
ATOM 697 N N . ASN B 1 3 ? 67.246 1.364 12.489 1.00 28.56 3 ASN B N 1
ATOM 698 C CA . ASN B 1 3 ? 68.408 0.657 11.959 1.00 34.32 3 ASN B CA 1
ATOM 699 C C . ASN B 1 3 ? 68.867 1.208 10.616 1.00 31.27 3 ASN B C 1
ATOM 700 O O . ASN B 1 3 ? 69.825 0.685 10.037 1.00 31.22 3 ASN B O 1
ATOM 705 N N . GLU B 1 4 ? 68.201 2.240 10.113 1.00 27.43 4 GLU B N 1
ATOM 706 C CA . GLU B 1 4 ? 68.533 2.839 8.830 1.00 29.34 4 GLU B CA 1
ATOM 707 C C . GLU B 1 4 ? 69.860 3.588 8.912 1.00 26.43 4 GLU B C 1
ATOM 708 O O . GLU B 1 4 ? 70.228 4.120 9.962 1.00 24.36 4 GLU B O 1
ATOM 714 N N . ASP B 1 5 ? 70.579 3.631 7.786 1.00 24.21 5 ASP B N 1
ATOM 715 C CA . ASP B 1 5 ? 71.719 4.541 7.658 1.00 22.82 5 ASP B CA 1
ATOM 716 C C . ASP B 1 5 ? 71.257 5.970 7.933 1.00 20.50 5 ASP B C 1
ATOM 717 O O . ASP B 1 5 ? 70.307 6.434 7.294 1.00 20.68 5 ASP B O 1
ATOM 722 N N . PRO B 1 6 ? 71.893 6.695 8.862 1.00 14.48 6 PRO B N 1
ATOM 723 C CA . PRO B 1 6 ? 71.463 8.083 9.138 1.00 17.62 6 PRO B CA 1
ATOM 724 C C . PRO B 1 6 ? 71.430 8.984 7.916 1.00 16.34 6 PRO B C 1
ATOM 725 O O . PRO B 1 6 ? 70.582 9.893 7.846 1.00 16.12 6 PRO B O 1
ATOM 729 N N . LYS B 1 7 ? 72.335 8.779 6.957 1.00 12.49 7 LYS B N 1
ATOM 730 C CA . LYS B 1 7 ? 72.307 9.593 5.743 1.00 15.80 7 LYS B CA 1
ATOM 731 C C . LYS B 1 7 ? 71.021 9.371 4.966 1.00 14.14 7 LYS B C 1
ATOM 732 O O . LYS B 1 7 ? 70.440 10.327 4.438 1.00 15.49 7 LYS B O 1
ATOM 738 N N . ASP B 1 8 ? 70.546 8.122 4.898 1.00 15.13 8 ASP B N 1
ATOM 739 C CA . ASP B 1 8 ? 69.276 7.857 4.229 1.00 14.49 8 ASP B CA 1
ATOM 740 C C . ASP B 1 8 ? 68.107 8.480 4.982 1.00 15.94 8 ASP B C 1
ATOM 741 O O . ASP B 1 8 ? 67.181 9.017 4.362 1.00 15.66 8 ASP B O 1
ATOM 746 N N . THR B 1 9 ? 68.134 8.420 6.314 1.00 12.95 9 THR B N 1
ATOM 747 C CA . THR B 1 9 ? 67.102 9.066 7.119 1.00 12.59 9 THR B CA 1
ATOM 748 C C . THR B 1 9 ? 67.026 10.550 6.809 1.00 13.42 9 THR B C 1
ATOM 749 O O . THR B 1 9 ? 65.941 11.100 6.579 1.00 13.78 9 THR B O 1
ATOM 753 N N . LEU B 1 10 ? 68.183 11.212 6.790 1.00 11.57 10 LEU B N 1
ATOM 754 C CA . LEU B 1 10 ? 68.201 12.656 6.593 1.00 11.23 10 LEU B CA 1
ATOM 755 C C . LEU B 1 10 ? 67.861 13.039 5.158 1.00 13.56 10 LEU B C 1
ATOM 756 O O . LEU B 1 10 ? 67.215 14.067 4.934 1.00 13.69 10 LEU B O 1
ATOM 761 N N . LEU B 1 11 ? 68.305 12.260 4.167 1.00 11.52 11 LEU B N 1
ATOM 762 C CA . LEU B 1 11 ? 67.928 12.578 2.790 1.00 11.53 11 LEU B CA 1
ATOM 763 C C . LEU B 1 11 ? 66.417 12.569 2.633 1.00 16.70 11 LEU B C 1
ATOM 764 O O . LEU B 1 11 ? 65.849 13.452 1.977 1.00 16.84 11 LEU B O 1
ATOM 769 N N . ARG B 1 12 ? 65.743 11.601 3.262 1.00 12.32 12 ARG B N 1
ATOM 770 C CA . ARG B 1 12 ? 64.288 11.573 3.208 1.00 14.34 12 ARG B CA 1
ATOM 771 C C . ARG B 1 12 ? 63.691 12.738 3.991 1.00 13.96 12 ARG B C 1
ATOM 772 O O . ARG B 1 12 ? 62.791 13.436 3.502 1.00 14.25 12 ARG B O 1
ATOM 780 N N . GLU B 1 13 ? 64.191 12.978 5.208 1.00 11.99 13 GLU B N 1
ATOM 781 C CA . GLU B 1 13 ? 63.613 14.031 6.039 1.00 14.44 13 GLU B CA 1
ATOM 782 C C . GLU B 1 13 ? 63.829 15.412 5.437 1.00 11.66 13 GLU B C 1
ATOM 783 O O . GLU B 1 13 ? 62.949 16.273 5.531 1.00 13.01 13 GLU B O 1
ATOM 789 N N . PHE B 1 14 ? 64.995 15.655 4.833 1.00 9.53 14 PHE B N 1
ATOM 790 C CA . PHE B 1 14 ? 65.224 16.953 4.203 1.00 9.65 14 PHE B CA 1
ATOM 791 C C . PHE B 1 14 ? 64.303 17.157 3.004 1.00 11.88 14 PHE B C 1
ATOM 792 O O . PHE B 1 14 ? 63.834 18.273 2.760 1.00 11.35 14 PHE B O 1
ATOM 800 N N . GLN B 1 15 ? 64.048 16.101 2.223 1.00 10.28 15 GLN B N 1
ATOM 801 C CA . GLN B 1 15 ? 63.121 16.242 1.103 1.00 10.64 15 GLN B CA 1
ATOM 802 C C . GLN B 1 15 ? 61.698 16.491 1.590 1.00 12.64 15 GLN B C 1
ATOM 803 O O . GLN B 1 15 ? 60.964 17.296 1.000 1.00 12.20 15 GLN B O 1
ATOM 809 N N . GLU B 1 16 ? 61.304 15.844 2.689 1.00 13.25 16 GLU B N 1
ATOM 810 C CA . GLU B 1 16 ? 60.007 16.133 3.300 1.00 14.51 16 GLU B CA 1
ATOM 811 C C . GLU B 1 16 ? 59.928 17.575 3.793 1.00 13.14 16 GLU B C 1
ATOM 812 O O . GLU B 1 16 ? 58.883 18.224 3.659 1.00 13.57 16 GLU B O 1
ATOM 818 N N . GLU B 1 17 ? 61.021 18.102 4.362 1.00 11.25 17 GLU B N 1
ATOM 819 C CA A GLU B 1 17 ? 61.016 19.489 4.820 0.56 12.23 17 GLU B CA 1
ATOM 820 C CA B GLU B 1 17 ? 61.003 19.489 4.819 0.44 12.57 17 GLU B CA 1
ATOM 821 C C . GLU B 1 17 ? 60.955 20.464 3.646 1.00 13.31 17 GLU B C 1
ATOM 822 O O . GLU B 1 17 ? 60.284 21.500 3.723 1.00 12.17 17 GLU B O 1
ATOM 833 N N . ILE B 1 18 ? 61.655 20.154 2.553 1.00 9.36 18 ILE B N 1
ATOM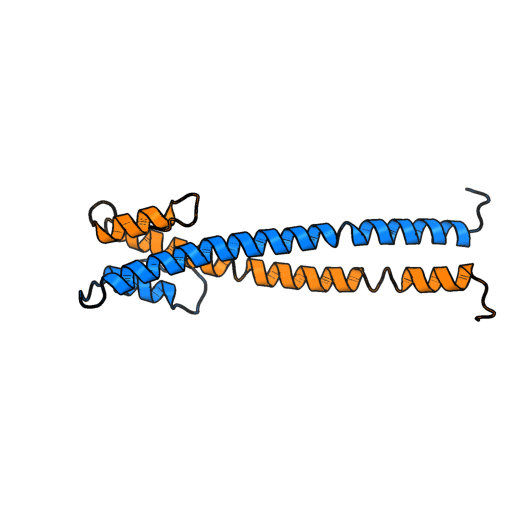 834 C CA . ILE B 1 18 ? 61.582 20.991 1.357 1.00 9.97 18 ILE B CA 1
ATOM 835 C C . ILE B 1 18 ? 60.146 21.059 0.852 1.00 10.45 18 ILE B C 1
ATOM 836 O O . ILE B 1 18 ? 59.622 22.140 0.549 1.00 10.58 18 ILE B O 1
ATOM 841 N N . ALA B 1 19 ? 59.482 19.902 0.769 1.00 10.83 19 ALA B N 1
ATOM 842 C CA . ALA B 1 19 ? 58.084 19.886 0.343 1.00 11.96 19 ALA B CA 1
ATOM 843 C C . ALA B 1 19 ? 57.197 20.684 1.297 1.00 11.84 19 ALA B C 1
ATOM 844 O O . ALA B 1 19 ? 56.318 21.435 0.853 1.00 12.18 19 ALA B O 1
ATOM 846 N N . ARG B 1 20 ? 57.420 20.549 2.612 1.00 11.81 20 ARG B N 1
ATOM 847 C CA A ARG B 1 20 ? 56.610 21.290 3.577 0.50 13.37 20 ARG B CA 1
ATOM 848 C CA B ARG B 1 20 ? 56.610 21.293 3.576 0.50 13.41 20 ARG B CA 1
ATOM 849 C C . ARG B 1 20 ? 56.804 22.794 3.419 1.00 13.10 20 ARG B C 1
ATOM 850 O O . ARG B 1 20 ? 55.832 23.565 3.458 1.00 11.53 20 ARG B O 1
ATOM 865 N N . LEU B 1 21 ? 58.054 23.231 3.239 1.00 9.94 21 LEU B N 1
ATOM 866 C CA . LEU B 1 21 ? 58.314 24.657 3.060 1.00 9.37 21 LEU B CA 1
ATOM 867 C C . LEU B 1 21 ? 57.675 25.177 1.779 1.00 9.74 21 LEU B C 1
ATOM 868 O O . LEU B 1 21 ? 57.113 26.280 1.766 1.00 10.09 21 LEU B O 1
ATOM 873 N N . LYS B 1 22 ? 57.741 24.403 0.689 1.00 9.89 22 LYS B N 1
ATOM 874 C CA . LYS B 1 22 ? 57.069 24.829 -0.535 1.00 10.38 22 LYS B CA 1
ATOM 875 C C . LYS B 1 22 ? 55.565 24.966 -0.315 1.00 12.99 22 LYS B C 1
ATOM 876 O O . LYS B 1 22 ? 54.939 25.901 -0.822 1.00 11.51 22 LYS B O 1
ATOM 882 N N . ALA B 1 23 ? 54.975 24.059 0.462 1.00 11.91 23 ALA B N 1
ATOM 883 C CA . ALA B 1 23 ? 53.549 24.158 0.766 1.00 12.72 23 ALA B CA 1
ATOM 884 C C . ALA B 1 23 ? 53.236 25.376 1.628 1.00 12.97 23 ALA B C 1
ATOM 885 O O . ALA B 1 23 ? 52.200 26.030 1.436 1.00 12.51 23 ALA B O 1
ATOM 887 N N . GLN B 1 24 ? 54.092 25.672 2.615 1.00 12.24 24 GLN B N 1
ATOM 888 C CA . GLN B 1 24 ? 53.906 26.883 3.411 1.00 11.21 24 GLN B CA 1
ATOM 889 C C . GLN B 1 24 ? 54.031 28.130 2.546 1.00 12.31 24 GLN B C 1
ATOM 890 O O . GLN B 1 24 ? 53.306 29.106 2.754 1.00 12.39 24 GLN B O 1
ATOM 896 N N . LEU B 1 25 ? 54.955 28.120 1.575 1.00 10.22 25 LEU B N 1
ATOM 897 C CA . LEU B 1 25 ? 55.098 29.257 0.667 1.00 9.78 25 LEU B CA 1
ATOM 898 C C . LEU B 1 25 ? 53.846 29.468 -0.171 1.00 12.65 25 LEU B C 1
ATOM 899 O O . LEU B 1 25 ? 53.422 30.611 -0.392 1.00 13.32 25 LEU B O 1
ATOM 904 N N . GLU B 1 26 ? 53.262 28.383 -0.684 1.00 12.35 26 GLU B N 1
ATOM 905 C CA . GLU B 1 26 ? 52.004 28.504 -1.414 1.00 14.19 26 GLU B CA 1
ATOM 906 C C . GLU B 1 26 ? 50.906 29.077 -0.526 1.00 15.07 26 GLU B C 1
ATOM 907 O O . GLU B 1 26 ? 50.121 29.927 -0.964 1.00 16.72 26 GLU B O 1
ATOM 913 N N . LYS B 1 27 ? 50.831 28.616 0.724 1.00 12.74 27 LYS B N 1
ATOM 914 C CA . LYS B 1 27 ? 49.815 29.117 1.648 1.00 13.29 27 LYS B CA 1
ATOM 915 C C . LYS B 1 27 ? 50.006 30.603 1.924 1.00 14.01 27 LYS B C 1
ATOM 916 O O . LYS B 1 27 ? 49.042 31.381 1.894 1.00 13.81 27 LYS B O 1
ATOM 922 N N . LYS B 1 28 ? 51.247 31.024 2.176 1.00 12.76 28 LYS B N 1
ATOM 923 C CA . LYS B 1 28 ? 51.489 32.446 2.399 1.00 13.24 28 LYS B CA 1
ATOM 924 C C . LYS B 1 28 ? 51.232 33.265 1.141 1.00 16.13 28 LYS B C 1
ATOM 925 O O . LYS B 1 28 ? 50.795 34.417 1.235 1.00 14.23 28 LYS B O 1
ATOM 931 N N . GLY B 1 29 ? 51.490 32.699 -0.036 1.00 14.06 29 GLY B N 1
ATOM 932 C CA . GLY B 1 29 ? 51.190 33.411 -1.266 1.00 14.73 29 GLY B CA 1
ATOM 933 C C . GLY B 1 29 ? 49.708 33.694 -1.424 1.00 16.57 29 GLY B C 1
ATOM 934 O O . GLY B 1 29 ? 49.317 34.760 -1.908 1.00 15.89 29 GLY B O 1
ATOM 935 N N . MET B 1 30 ? 48.860 32.746 -1.015 1.00 15.38 30 MET B N 1
ATOM 936 C CA . MET B 1 30 ? 47.421 32.978 -1.085 1.00 15.93 30 MET B CA 1
ATOM 937 C C . MET B 1 30 ? 46.980 34.009 -0.055 1.00 14.82 30 MET B C 1
ATOM 938 O O . MET B 1 30 ? 46.073 34.805 -0.320 1.00 15.28 30 MET B O 1
ATOM 943 N N . LEU B 1 31 ? 47.604 34.017 1.124 1.00 13.57 31 LEU B N 1
ATOM 944 C CA . LEU B 1 31 ? 47.330 35.091 2.077 1.00 13.39 31 LEU B CA 1
ATOM 945 C C . LEU B 1 31 ? 47.695 36.452 1.492 1.00 13.68 31 LEU B C 1
ATOM 946 O O . LEU B 1 31 ? 46.942 37.425 1.645 1.00 15.25 31 LEU B O 1
ATOM 951 N N . VAL B 1 32 ? 48.841 36.535 0.801 1.00 12.16 32 VAL B N 1
ATOM 952 C CA . VAL B 1 32 ? 49.240 37.785 0.160 1.00 11.19 32 VAL B CA 1
ATOM 953 C C . VAL B 1 32 ? 48.187 38.226 -0.845 1.00 13.78 32 VAL B C 1
ATOM 954 O O . VAL B 1 32 ? 47.800 39.401 -0.883 1.00 13.97 32 VAL B O 1
ATOM 958 N N . GLU B 1 33 ? 47.711 37.296 -1.676 1.00 13.44 33 GLU B N 1
ATOM 959 C CA . GLU B 1 33 ? 46.710 37.650 -2.679 1.00 14.76 33 GLU B CA 1
ATOM 960 C C . GLU B 1 33 ? 45.416 38.132 -2.033 1.00 14.94 33 GLU B C 1
ATOM 961 O O . GLU B 1 33 ? 44.831 39.127 -2.478 1.00 14.96 33 GLU B O 1
ATOM 967 N N . ASP B 1 34 ? 44.973 37.465 -0.963 1.00 14.75 34 ASP B N 1
ATOM 968 C CA . ASP B 1 34 ? 43.786 37.924 -0.242 1.00 15.62 34 ASP B CA 1
ATOM 969 C C . ASP B 1 34 ? 43.988 39.324 0.313 1.00 15.47 34 ASP B C 1
ATOM 970 O O . ASP B 1 34 ? 43.080 40.162 0.260 1.00 16.24 34 ASP B O 1
ATOM 975 N N . LEU B 1 35 ? 45.167 39.588 0.882 1.00 13.57 35 LEU B N 1
ATOM 976 C CA . LEU B 1 35 ? 45.421 40.896 1.478 1.00 13.10 35 LEU B CA 1
ATOM 977 C C . LEU B 1 35 ? 45.523 41.975 0.416 1.00 12.08 35 LEU B C 1
ATOM 978 O O . LEU B 1 35 ? 45.076 43.104 0.640 1.00 14.96 35 LEU B O 1
ATOM 983 N N . GLU B 1 36 ? 46.135 41.661 -0.730 1.00 11.63 36 GLU B N 1
ATOM 984 C CA . GLU B 1 36 ? 46.159 42.614 -1.837 1.00 13.21 36 GLU B CA 1
ATOM 985 C C . GLU B 1 36 ? 44.747 42.978 -2.263 1.00 14.46 36 GLU B C 1
ATOM 986 O O . GLU B 1 36 ? 44.460 44.146 -2.550 1.00 15.89 36 GLU B O 1
ATOM 992 N N . LYS B 1 37 ? 43.851 41.993 -2.301 1.00 13.82 37 LYS B N 1
ATOM 993 C CA . LYS B 1 37 ? 42.468 42.256 -2.676 1.00 13.60 37 LYS B CA 1
ATOM 994 C C . LYS B 1 37 ? 41.795 43.173 -1.659 1.00 15.23 37 LYS B C 1
ATOM 995 O O . LYS B 1 37 ? 41.109 44.132 -2.031 1.00 14.82 37 LYS B O 1
ATOM 1001 N N . GLU B 1 38 ? 41.978 42.889 -0.363 1.00 13.32 38 GLU B N 1
ATOM 1002 C CA A GLU B 1 38 ? 41.398 43.735 0.682 0.44 13.12 38 GLU B CA 1
ATOM 1003 C CA B GLU B 1 38 ? 41.371 43.742 0.651 0.56 12.43 38 GLU B CA 1
ATOM 1004 C C . GLU B 1 38 ? 41.983 45.140 0.629 1.00 13.74 38 GLU B C 1
ATOM 1005 O O . GLU B 1 38 ? 41.260 46.138 0.735 1.00 14.50 38 GLU B O 1
ATOM 1016 N N . ARG B 1 39 ? 43.311 45.230 0.501 1.00 11.55 39 ARG B N 1
ATOM 1017 C CA . ARG B 1 39 ? 43.984 46.520 0.408 1.00 9.24 39 ARG B CA 1
ATOM 1018 C C . ARG B 1 39 ? 43.461 47.318 -0.783 1.00 13.42 39 ARG B C 1
ATOM 1019 O O . ARG B 1 39 ? 43.174 48.516 -0.664 1.00 14.79 39 ARG B O 1
ATOM 1027 N N . ASP B 1 40 ? 43.337 46.661 -1.946 1.00 11.22 40 ASP B N 1
ATOM 1028 C CA . ASP B 1 40 ? 42.797 47.318 -3.137 1.00 13.85 40 ASP B CA 1
ATOM 1029 C C . ASP B 1 40 ? 41.361 47.773 -2.925 1.00 13.60 40 ASP B C 1
ATOM 1030 O O . ASP B 1 40 ? 40.953 48.826 -3.435 1.00 13.92 40 ASP B O 1
ATOM 1035 N N . PHE B 1 41 ? 40.566 46.954 -2.233 1.00 11.86 41 PHE B N 1
ATOM 1036 C CA . PHE B 1 41 ? 39.167 47.272 -1.960 1.00 12.06 41 PHE B CA 1
ATOM 1037 C C . PHE B 1 41 ? 39.049 48.569 -1.167 1.00 13.34 41 PHE B C 1
ATOM 1038 O O . PHE B 1 41 ? 38.282 49.476 -1.529 1.00 12.64 41 PHE B O 1
ATOM 1046 N N . TYR B 1 42 ? 39.824 48.687 -0.085 1.00 10.98 42 TYR B N 1
ATOM 1047 C CA . TYR B 1 42 ? 39.729 49.885 0.738 1.00 9.21 42 TYR B CA 1
ATOM 1048 C C . TYR B 1 42 ? 40.319 51.088 0.024 1.00 12.63 42 TYR B C 1
ATOM 1049 O O . TYR B 1 42 ? 39.775 52.197 0.112 1.00 11.19 42 TYR B O 1
ATOM 1058 N N . PHE B 1 43 ? 41.429 50.903 -0.690 1.00 11.40 43 PHE B N 1
ATOM 1059 C CA . PHE B 1 43 ? 41.975 52.033 -1.432 1.00 12.35 43 PHE B CA 1
ATOM 1060 C C . PHE B 1 43 ? 41.003 52.492 -2.515 1.00 14.14 43 PHE B C 1
ATOM 1061 O O . PHE B 1 43 ? 40.845 53.698 -2.746 1.00 13.08 43 PHE B O 1
ATOM 1069 N N . GLY B 1 44 ? 40.318 51.546 -3.166 1.00 13.55 44 GLY B N 1
ATOM 1070 C CA . GLY B 1 44 ? 39.325 51.919 -4.168 1.00 10.82 44 GLY B CA 1
ATOM 1071 C C . GLY B 1 44 ? 38.202 52.764 -3.594 1.00 12.12 44 GLY B C 1
ATOM 1072 O O . GLY B 1 44 ? 37.724 53.703 -4.244 1.00 12.89 44 GLY B O 1
ATOM 1073 N N . LYS B 1 45 ? 37.778 52.459 -2.364 1.00 9.99 45 LYS B N 1
ATOM 1074 C CA . LYS B 1 45 ? 36.775 53.291 -1.701 1.00 8.31 45 LYS B CA 1
ATOM 1075 C C . LYS B 1 45 ? 37.304 54.701 -1.458 1.00 11.13 45 LYS B C 1
ATOM 1076 O O . LYS B 1 45 ? 36.599 55.694 -1.691 1.00 11.11 45 LYS B O 1
ATOM 1082 N N . LEU B 1 46 ? 38.532 54.811 -0.942 1.00 10.28 46 LEU B N 1
ATOM 1083 C CA . LEU B 1 46 ? 39.114 56.133 -0.728 1.00 9.73 46 LEU B CA 1
ATOM 1084 C C . LEU B 1 46 ? 39.181 56.917 -2.031 1.00 9.23 46 LEU B C 1
ATOM 1085 O O . LEU B 1 46 ? 38.878 58.117 -2.058 1.00 11.25 46 LEU B O 1
ATOM 1090 N N . ARG B 1 47 ? 39.551 56.248 -3.131 1.00 10.39 47 ARG B N 1
ATOM 1091 C CA . ARG B 1 47 ? 39.615 56.927 -4.418 1.00 10.52 47 ARG B CA 1
ATOM 1092 C C . ARG B 1 47 ? 38.235 57.384 -4.868 1.00 9.05 47 ARG B C 1
ATOM 1093 O O . ARG B 1 47 ? 38.081 58.490 -5.399 1.00 11.18 47 ARG B O 1
ATOM 1101 N N . ASN B 1 48 ? 37.221 56.535 -4.684 1.00 10.17 48 ASN B N 1
ATOM 1102 C CA . ASN B 1 48 ? 35.866 56.908 -5.081 1.00 8.97 48 ASN B CA 1
ATOM 1103 C C . ASN B 1 48 ? 35.341 58.057 -4.242 1.00 8.64 48 ASN B C 1
ATOM 1104 O O . ASN B 1 48 ? 34.601 58.908 -4.752 1.00 9.66 48 ASN B O 1
ATOM 1109 N N . ILE B 1 49 ? 35.729 58.112 -2.964 1.00 8.22 49 ILE B N 1
ATOM 1110 C CA . ILE B 1 49 ? 35.340 59.227 -2.110 1.00 6.87 49 ILE B CA 1
ATOM 1111 C C . ILE B 1 49 ? 36.064 60.498 -2.538 1.00 9.63 49 ILE B C 1
ATOM 1112 O O . ILE B 1 49 ? 35.482 61.590 -2.545 1.00 9.37 49 ILE B O 1
ATOM 1117 N N . GLU B 1 50 ? 37.338 60.379 -2.921 1.00 8.40 50 GLU B N 1
ATOM 1118 C CA . GLU B 1 50 ? 38.046 61.531 -3.468 1.00 8.44 50 GLU B CA 1
ATOM 1119 C C . GLU B 1 50 ? 37.335 62.076 -4.701 1.00 9.80 50 GLU B C 1
ATOM 1120 O O . GLU B 1 50 ? 37.196 63.296 -4.861 1.00 10.60 50 GLU B O 1
ATOM 1126 N N . LEU B 1 51 ? 36.884 61.187 -5.591 1.00 9.54 51 LEU B N 1
ATOM 1127 C CA . LEU B 1 51 ? 36.188 61.634 -6.794 1.00 9.40 51 LEU B CA 1
ATOM 1128 C C . LEU B 1 51 ? 34.894 62.362 -6.449 1.00 9.38 51 LEU B C 1
ATOM 1129 O O . LEU B 1 51 ? 34.553 63.359 -7.090 1.00 10.15 51 LEU B O 1
ATOM 1134 N N . ILE B 1 52 ? 34.175 61.902 -5.419 1.00 8.14 52 ILE B N 1
ATOM 1135 C CA . ILE B 1 52 ? 32.969 62.606 -4.971 1.00 9.02 52 ILE B CA 1
ATOM 1136 C C . ILE B 1 52 ? 33.327 63.998 -4.468 1.00 10.01 52 ILE B C 1
ATOM 1137 O O . ILE B 1 52 ? 32.663 64.989 -4.795 1.00 10.29 52 ILE B O 1
ATOM 1142 N N . CYS B 1 53 ? 34.383 64.095 -3.656 1.00 10.44 53 CYS B N 1
ATOM 1143 C CA . CYS B 1 53 ? 34.798 65.406 -3.160 1.00 9.79 53 CYS B CA 1
ATOM 1144 C C . CYS B 1 53 ? 35.213 66.324 -4.304 1.00 10.70 53 CYS B C 1
ATOM 1145 O O . CYS B 1 53 ? 34.898 67.519 -4.298 1.00 11.21 53 CYS B O 1
ATOM 1148 N N . GLN B 1 54 ? 35.906 65.775 -5.308 1.00 9.41 54 GLN B N 1
ATOM 1149 C CA . GLN B 1 54 ? 36.325 66.559 -6.465 1.00 10.56 54 GLN B CA 1
ATOM 1150 C C . GLN B 1 54 ? 35.128 67.045 -7.278 1.00 11.09 54 GLN B C 1
ATOM 1151 O O . GLN B 1 54 ? 35.092 68.198 -7.717 1.00 13.85 54 GLN B O 1
ATOM 1157 N N . GLU B 1 55 ? 34.133 66.175 -7.488 1.00 11.52 55 GLU B N 1
ATOM 1158 C CA . GLU B 1 55 ? 32.944 66.539 -8.257 1.00 11.66 55 GLU B CA 1
ATOM 1159 C C . GLU B 1 55 ? 32.110 67.610 -7.553 1.00 15.00 55 GLU B C 1
ATOM 1160 O O . GLU B 1 55 ? 31.458 68.426 -8.219 1.00 16.12 55 GLU B O 1
ATOM 1166 N N . ASN B 1 56 ? 32.125 67.629 -6.219 1.00 9.49 56 ASN B N 1
ATOM 1167 C CA . ASN B 1 56 ? 31.267 68.490 -5.412 1.00 9.69 56 ASN B CA 1
ATOM 1168 C C . ASN B 1 56 ? 32.047 69.606 -4.722 1.00 12.94 56 ASN B C 1
ATOM 1169 O O . ASN B 1 56 ? 31.686 70.035 -3.621 1.00 14.22 56 ASN B O 1
ATOM 1174 N N . GLU B 1 57 ? 33.107 70.091 -5.370 1.00 14.68 57 GLU B N 1
ATOM 1175 C CA . GLU B 1 57 ? 33.817 71.301 -4.942 1.00 16.04 57 GLU B CA 1
ATOM 1176 C C . GLU B 1 57 ? 34.228 71.216 -3.476 1.00 18.48 57 GLU B C 1
ATOM 1177 O O . GLU B 1 57 ? 33.980 72.130 -2.686 1.00 18.05 57 GLU B O 1
ATOM 1183 N N . GLY B 1 58 ? 34.861 70.103 -3.117 1.00 15.98 58 GLY B N 1
ATOM 1184 C CA . GLY B 1 58 ? 35.143 69.831 -1.716 1.00 16.76 58 GLY B CA 1
ATOM 1185 C C . GLY B 1 58 ? 35.856 70.968 -1.010 1.00 16.12 58 GLY B C 1
ATOM 1186 O O . GLY B 1 58 ? 35.634 71.198 0.183 1.00 21.15 58 GLY B O 1
ATOM 1187 N N . GLU B 1 59 ? 36.707 71.698 -1.732 1.00 16.87 59 GLU B N 1
ATOM 1188 C CA A GLU B 1 59 ? 37.446 72.804 -1.136 0.54 20.83 59 GLU B CA 1
ATOM 1189 C CA B GLU B 1 59 ? 37.440 72.795 -1.111 0.46 20.93 59 GLU B CA 1
ATOM 1190 C C . GLU B 1 59 ? 36.539 73.970 -0.757 1.00 21.46 59 GLU B C 1
ATOM 1191 O O . GLU B 1 59 ? 36.947 74.826 0.034 1.00 26.12 59 GLU B O 1
ATOM 1202 N N . ASN B 1 60 ? 35.330 74.031 -1.308 1.00 20.08 60 ASN B N 1
ATOM 1203 C CA . ASN B 1 60 ? 34.377 75.079 -0.973 1.00 20.10 60 ASN B CA 1
ATOM 1204 C C . ASN B 1 60 ? 33.302 74.599 -0.007 1.00 19.04 60 ASN B C 1
ATOM 1205 O O . ASN B 1 60 ? 32.296 75.292 0.168 1.00 20.24 60 ASN B O 1
ATOM 1210 N N . ASP B 1 61 ? 33.485 73.437 0.612 1.00 18.95 61 ASP B N 1
ATOM 1211 C CA . ASP B 1 61 ? 32.479 72.830 1.484 1.00 17.37 61 ASP B CA 1
ATOM 1212 C C . ASP B 1 61 ? 33.170 72.383 2.764 1.00 22.65 61 ASP B C 1
ATOM 1213 O O . ASP B 1 61 ? 33.918 71.380 2.736 1.00 21.58 61 ASP B O 1
ATOM 1218 N N . PRO B 1 62 ? 32.969 73.073 3.888 1.00 20.80 62 PRO B N 1
ATOM 1219 C CA . PRO B 1 62 ? 33.753 72.766 5.101 1.00 24.64 62 PRO B CA 1
ATOM 1220 C C . PRO B 1 62 ? 33.712 71.312 5.568 1.00 29.07 62 PRO B C 1
ATOM 1221 O O . PRO B 1 62 ? 34.741 70.808 6.039 1.00 31.78 62 PRO B O 1
ATOM 1225 N N . VAL B 1 63 ? 32.580 70.614 5.451 1.00 28.45 63 VAL B N 1
ATOM 1226 C CA . VAL B 1 63 ? 32.555 69.208 5.860 1.00 26.16 63 VAL B CA 1
ATOM 1227 C C . VAL B 1 63 ? 33.398 68.357 4.922 1.00 27.43 63 VAL B C 1
ATOM 1228 O O . VAL B 1 63 ? 34.133 67.458 5.355 1.00 22.62 63 VAL B O 1
ATOM 1232 N N . LEU B 1 64 ? 33.309 68.613 3.624 1.00 17.64 64 LEU B N 1
ATOM 1233 C CA . LEU B 1 64 ? 34.112 67.828 2.698 1.00 18.31 64 LEU B CA 1
ATOM 1234 C C . LEU B 1 64 ? 35.597 68.107 2.876 1.00 21.60 64 LEU B C 1
ATOM 1235 O O . LEU B 1 64 ? 36.425 67.219 2.633 1.00 18.87 64 LEU B O 1
ATOM 1240 N N . GLN B 1 65 ? 35.953 69.321 3.299 1.00 20.78 65 GLN B N 1
ATOM 1241 C CA . GLN B 1 65 ? 37.363 69.637 3.503 1.00 23.48 65 GLN B CA 1
ATOM 1242 C C . GLN B 1 65 ? 37.972 68.750 4.583 1.00 25.31 65 GLN B C 1
ATOM 1243 O O . GLN B 1 65 ? 39.124 68.319 4.464 1.00 20.32 65 GLN B O 1
ATOM 1249 N N . ARG B 1 66 ? 37.211 68.455 5.641 1.00 19.66 66 ARG B N 1
ATOM 1250 C CA . ARG B 1 66 ? 37.705 67.560 6.684 1.00 21.19 66 ARG B CA 1
ATOM 1251 C C . ARG B 1 66 ? 37.881 66.134 6.173 1.00 17.70 66 ARG B C 1
ATOM 1252 O O . ARG B 1 66 ? 38.785 65.414 6.618 1.00 19.95 66 ARG B O 1
ATOM 1260 N N . ILE B 1 67 ? 37.019 65.703 5.259 1.00 15.80 67 ILE B N 1
ATOM 1261 C CA . ILE B 1 67 ? 37.195 64.406 4.620 1.00 13.05 67 ILE B CA 1
ATOM 1262 C C . ILE B 1 67 ? 38.408 64.438 3.698 1.00 14.16 67 ILE B C 1
ATOM 1263 O O . ILE B 1 67 ? 39.211 63.495 3.663 1.00 14.08 67 ILE B O 1
ATOM 1268 N N . VAL B 1 68 ? 38.566 65.527 2.945 1.00 14.17 68 VAL B N 1
ATOM 1269 C CA . VAL B 1 68 ? 39.747 65.689 2.103 1.00 14.61 68 VAL B CA 1
ATOM 1270 C C . VAL B 1 68 ? 41.022 65.625 2.946 1.00 16.62 68 VAL B C 1
ATOM 1271 O O . VAL B 1 68 ? 42.016 65.001 2.551 1.00 19.38 68 VAL B O 1
ATOM 1275 N N . ASP B 1 69 ? 41.008 66.247 4.130 1.00 17.93 69 ASP B N 1
ATOM 1276 C CA . ASP B 1 69 ? 42.177 66.199 5.008 1.00 19.39 69 ASP B CA 1
ATOM 1277 C C . ASP B 1 69 ? 42.529 64.768 5.387 1.00 19.55 69 ASP B C 1
ATOM 1278 O O . ASP B 1 69 ? 43.713 64.428 5.519 1.00 23.26 69 ASP B O 1
ATOM 1283 N N . ILE B 1 70 ? 41.518 63.923 5.595 1.00 18.04 70 ILE B N 1
ATOM 1284 C CA . ILE B 1 70 ? 41.776 62.516 5.882 1.00 15.79 70 ILE B CA 1
ATOM 1285 C C . ILE B 1 70 ? 42.351 61.824 4.656 1.00 17.84 70 ILE B C 1
ATOM 1286 O O . ILE B 1 70 ? 43.311 61.052 4.759 1.00 19.47 70 ILE B O 1
ATOM 1291 N N . LEU B 1 71 ? 41.779 62.088 3.478 1.00 14.25 71 LEU B N 1
ATOM 1292 C CA . LEU B 1 71 ? 42.235 61.421 2.262 1.00 13.79 71 LEU B CA 1
ATOM 1293 C C . LEU B 1 71 ? 43.721 61.649 2.023 1.00 18.16 71 LEU B C 1
ATOM 1294 O O . LEU B 1 71 ? 44.431 60.738 1.588 1.00 20.97 71 LEU B O 1
ATOM 1299 N N . TYR B 1 72 ? 44.211 62.853 2.304 1.00 22.32 72 TYR B N 1
ATOM 1300 C CA . TYR B 1 72 ? 45.584 63.210 1.975 1.00 25.01 72 TYR B CA 1
ATOM 1301 C C . TYR B 1 72 ? 46.522 63.165 3.175 1.00 29.84 72 TYR B C 1
ATOM 1302 O O . TYR B 1 72 ? 47.701 63.503 3.035 1.00 28.99 72 TYR B O 1
ATOM 1311 N N . ALA B 1 73 ? 46.040 62.739 4.341 1.00 24.71 73 ALA B N 1
ATOM 1312 C CA . ALA B 1 73 ? 46.905 62.658 5.510 1.00 26.28 73 ALA B CA 1
ATOM 1313 C C . ALA B 1 73 ? 47.971 61.585 5.323 1.00 28.43 73 ALA B C 1
ATOM 1314 O O . ALA B 1 73 ? 47.715 60.523 4.752 1.00 26.97 73 ALA B O 1
ATOM 1316 N N . THR B 1 74 ? 49.179 61.874 5.809 1.00 30.78 74 THR B N 1
ATOM 1317 C CA . THR B 1 74 ? 50.269 60.909 5.760 1.00 30.48 74 THR B CA 1
ATOM 1318 C C . THR B 1 74 ? 50.237 59.932 6.924 1.00 35.35 74 THR B C 1
ATOM 1319 O O . THR B 1 74 ? 50.883 58.880 6.856 1.00 40.60 74 THR B O 1
ATOM 1323 N N . ASP B 1 75 ? 49.521 60.263 7.989 1.00 37.03 75 ASP B N 1
ATOM 1324 C CA . ASP B 1 75 ? 49.056 59.288 8.957 1.00 52.14 75 ASP B CA 1
ATOM 1325 C C . ASP B 1 75 ? 47.585 58.997 8.662 1.00 59.78 75 ASP B C 1
ATOM 1326 O O . ASP B 1 75 ? 47.069 59.329 7.589 1.00 61.46 75 ASP B O 1
ATOM 1331 N N . GLU B 1 76 ? 46.893 58.371 9.613 1.00 67.81 76 GLU B N 1
ATOM 1332 C CA . GLU B 1 76 ? 45.494 58.016 9.390 1.00 66.29 76 GLU B CA 1
ATOM 1333 C C . GLU B 1 76 ? 44.572 59.229 9.343 1.00 61.81 76 GLU B C 1
ATOM 1334 O O . GLU B 1 76 ? 43.399 59.084 8.978 1.00 54.69 76 GLU B O 1
ATOM 1340 N N . GLY B 1 77 ? 45.064 60.414 9.692 1.00 63.12 77 GLY B N 1
ATOM 1341 C CA . GLY B 1 77 ? 44.219 61.590 9.709 1.00 60.98 77 GLY B CA 1
ATOM 1342 C C . GLY B 1 77 ? 43.250 61.634 10.862 1.00 61.98 77 GLY B C 1
ATOM 1343 O O . GLY B 1 77 ? 42.166 62.212 10.730 1.00 59.16 77 GLY B O 1
ATOM 1344 N N . PHE B 1 78 ? 43.605 61.030 11.993 1.00 63.21 78 PHE B N 1
ATOM 1345 C CA . PHE B 1 78 ? 42.710 61.004 13.140 1.00 61.35 78 PHE B CA 1
ATOM 1346 C C . PHE B 1 78 ? 42.663 62.374 13.804 1.00 63.02 78 PHE B C 1
ATOM 1347 O O . PHE B 1 78 ? 43.702 63.000 14.042 1.00 63.50 78 PHE B O 1
ATOM 1355 N N . VAL B 1 79 ? 41.453 62.841 14.100 1.00 61.75 79 VAL B N 1
ATOM 1356 C CA . VAL B 1 79 ? 41.266 64.092 14.830 1.00 63.77 79 VAL B CA 1
ATOM 1357 C C . VAL B 1 79 ? 40.404 63.860 16.067 1.00 65.34 79 VAL B C 1
ATOM 1358 O O . VAL B 1 79 ? 39.264 63.400 15.965 1.00 61.28 79 VAL B O 1
#